Protein AF-A0A7S2FS34-F1 (afdb_monomer)

Organism: NCBI:txid236787

Sequence (134 aa):
FTYVYVKDAAKAIVRAAEKEGNGGGERYLVGDQRLVTNEFYDLIAEISGTPRPRFEVPAWLALSSGVVSSWWGRRVTGTTPTAPADLVRTAVGGNFLFDVSKSKSELGMTYTPVGVALKEAVEYIRESESQAPA

Foldseek 3Di:
DFDAFPVLVVLLVVLCVVQPPSPDDDDADDGDDDDDPQVVQVLLCVLLVHDGDPDDDDLVNLLVVLVVQCVCCVPPPVDDRPRHNVNSVVSVVVPPDDDRVCSCPRSVGDTDDVSVSSNVVSVVVVVVVVPDDD

Solvent-accessible surface area (backbone atoms only — not comparable to full-atom values): 8039 Å² total; per-residue (Å²): 73,51,44,62,36,69,72,51,52,52,50,51,53,51,41,51,72,68,38,84,91,56,88,77,83,86,81,74,49,82,43,70,57,69,39,54,74,66,58,52,42,48,54,48,21,68,72,65,72,46,86,59,86,87,74,81,78,52,64,69,58,51,44,50,50,8,50,52,38,38,52,44,17,71,74,75,68,78,44,82,44,96,54,36,36,69,58,42,50,51,62,68,65,64,72,50,73,77,80,32,63,64,31,34,72,74,55,68,54,78,76,66,60,62,66,59,49,50,45,55,50,50,52,53,50,55,55,53,60,76,67,53,84,130

pLDDT: mean 82.26, std 13.61, range [46.31, 97.5]

Secondary structure (DSSP, 8-state):
-B---HHHHHHHHHHHHHSTT-SS---------B--HHHHHHHHHHHH-PPPP--PPPHHHHHHHHHHHHHHIIIII-PPPSS-HHHHHHHHHT------HHHHHHS---PPPHHHHHHHHHHHHHHHHHTS--

Structure (mmCIF, N/CA/C/O backbone):
data_AF-A0A7S2FS34-F1
#
_entry.id   AF-A0A7S2FS34-F1
#
loop_
_atom_site.group_PDB
_atom_site.id
_atom_site.type_symbol
_atom_site.label_atom_id
_atom_site.label_alt_id
_atom_site.label_comp_id
_atom_site.label_asym_id
_atom_site.label_entity_id
_atom_site.label_seq_id
_atom_site.pdbx_PDB_ins_code
_atom_site.Cartn_x
_atom_site.Cartn_y
_atom_site.Cartn_z
_atom_site.occupancy
_atom_site.B_iso_or_equiv
_atom_site.auth_seq_id
_atom_site.auth_comp_id
_atom_site.auth_asym_id
_atom_site.auth_atom_id
_atom_site.pdbx_PDB_model_num
ATOM 1 N N . PHE A 1 1 ? -4.079 -6.167 -6.317 1.00 84.88 1 PHE A N 1
ATOM 2 C CA . PHE A 1 1 ? -3.030 -5.132 -6.222 1.00 84.88 1 PHE A CA 1
ATOM 3 C C . PHE A 1 1 ? -2.093 -5.463 -5.072 1.00 84.88 1 PHE A C 1
ATOM 5 O O . PHE A 1 1 ? -2.551 -6.025 -4.083 1.00 84.88 1 PHE A O 1
ATOM 12 N N . THR A 1 2 ? -0.812 -5.116 -5.183 1.00 90.88 2 THR A N 1
ATOM 13 C CA . THR A 1 2 ? 0.116 -5.049 -4.046 1.00 90.88 2 THR A CA 1
ATOM 14 C C . THR A 1 2 ? 0.001 -3.673 -3.393 1.00 90.88 2 THR A C 1
ATOM 16 O O . THR A 1 2 ? 0.205 -2.659 -4.059 1.00 90.88 2 THR A O 1
ATOM 19 N N . TYR A 1 3 ? -0.321 -3.637 -2.101 1.00 92.12 3 TYR A N 1
ATOM 20 C CA . TYR A 1 3 ? -0.463 -2.405 -1.326 1.00 92.12 3 TYR A CA 1
ATOM 21 C C . TYR A 1 3 ? 0.800 -2.106 -0.515 1.00 92.12 3 TYR A C 1
ATOM 23 O O . TYR A 1 3 ? 1.532 -3.010 -0.098 1.00 92.12 3 TYR A O 1
ATOM 31 N N . VAL A 1 4 ? 1.036 -0.817 -0.273 1.00 94.94 4 VAL A N 1
ATOM 32 C CA . VAL A 1 4 ? 2.118 -0.317 0.575 1.00 94.94 4 VAL A CA 1
ATOM 33 C C . VAL A 1 4 ? 1.593 0.808 1.457 1.00 94.94 4 VAL A C 1
ATOM 35 O O . VAL A 1 4 ? 0.868 1.690 1.000 1.00 94.94 4 VAL A O 1
ATOM 38 N N . TYR A 1 5 ? 1.957 0.777 2.734 1.00 96.00 5 TYR A N 1
ATOM 39 C CA . TYR A 1 5 ? 1.672 1.869 3.650 1.00 96.00 5 TYR A CA 1
ATOM 40 C C . TYR A 1 5 ? 2.584 3.067 3.359 1.00 96.00 5 TYR A C 1
ATOM 42 O O . TYR A 1 5 ? 3.792 2.904 3.183 1.00 96.00 5 TYR A O 1
ATOM 50 N N . VAL A 1 6 ? 2.030 4.283 3.338 1.00 95.50 6 VAL A N 1
ATOM 51 C CA . VAL A 1 6 ? 2.757 5.496 2.922 1.00 95.50 6 VAL A CA 1
ATOM 52 C C . VAL A 1 6 ? 4.026 5.753 3.743 1.00 95.50 6 VAL A C 1
ATOM 54 O O . VAL A 1 6 ? 5.064 6.092 3.173 1.00 95.50 6 VAL A O 1
ATOM 57 N N . LYS A 1 7 ? 3.996 5.516 5.063 1.00 96.50 7 LYS A N 1
ATOM 58 C CA . LYS A 1 7 ? 5.184 5.698 5.916 1.00 96.50 7 LYS A CA 1
ATOM 59 C C . LYS A 1 7 ? 6.266 4.661 5.603 1.00 96.50 7 LYS A C 1
ATOM 61 O O . LYS A 1 7 ? 7.449 4.964 5.726 1.00 96.50 7 LYS A O 1
ATOM 66 N N . ASP A 1 8 ? 5.895 3.466 5.151 1.00 97.31 8 ASP A N 1
ATOM 67 C CA . ASP A 1 8 ? 6.871 2.449 4.749 1.00 97.31 8 ASP A CA 1
ATOM 68 C C . ASP A 1 8 ? 7.414 2.688 3.343 1.00 97.31 8 ASP A C 1
ATOM 70 O O . ASP A 1 8 ? 8.590 2.425 3.102 1.00 97.31 8 ASP A O 1
ATOM 74 N N . ALA A 1 9 ? 6.613 3.252 2.437 1.00 96.69 9 ALA A N 1
ATOM 75 C CA . ALA A 1 9 ? 7.116 3.743 1.157 1.00 96.69 9 ALA A CA 1
ATOM 76 C C . ALA A 1 9 ? 8.181 4.832 1.375 1.00 96.69 9 ALA A C 1
ATOM 78 O O . ALA A 1 9 ? 9.266 4.749 0.802 1.00 96.69 9 ALA A O 1
ATOM 79 N N . ALA A 1 10 ? 7.923 5.790 2.273 1.00 97.38 10 ALA A N 1
ATOM 80 C CA . ALA A 1 10 ? 8.896 6.816 2.646 1.00 97.38 10 ALA A CA 1
ATOM 81 C C . ALA A 1 10 ? 10.182 6.210 3.237 1.00 97.38 10 ALA A C 1
ATOM 83 O O . ALA A 1 10 ? 11.278 6.536 2.784 1.00 97.38 10 ALA A O 1
ATOM 84 N N . LYS A 1 11 ? 10.066 5.267 4.185 1.00 97.50 11 LYS A N 1
ATOM 85 C CA . LYS A 1 11 ? 11.229 4.544 4.736 1.00 97.50 11 LYS A CA 1
ATOM 86 C C . LYS A 1 11 ? 12.021 3.814 3.653 1.00 97.50 11 LYS A C 1
ATOM 88 O O . LYS A 1 11 ? 13.245 3.855 3.678 1.00 97.50 11 LYS A O 1
ATOM 93 N N . ALA A 1 12 ? 11.348 3.155 2.709 1.00 96.00 12 ALA A N 1
ATOM 94 C CA . ALA A 1 12 ? 12.021 2.443 1.629 1.00 96.00 12 ALA A CA 1
ATOM 95 C C . ALA A 1 12 ? 12.799 3.393 0.712 1.00 96.00 12 ALA A C 1
ATOM 97 O O . ALA A 1 12 ? 13.917 3.066 0.324 1.00 96.00 12 ALA A O 1
ATOM 98 N N . ILE A 1 13 ? 12.240 4.570 0.406 1.00 95.25 13 ILE A N 1
ATOM 99 C CA . ILE A 1 13 ? 12.922 5.612 -0.376 1.00 95.25 13 ILE A CA 1
ATOM 100 C C . ILE A 1 13 ? 14.191 6.073 0.346 1.00 95.25 13 ILE A C 1
ATOM 102 O O . ILE A 1 13 ? 15.258 6.086 -0.261 1.00 95.25 13 ILE A O 1
ATOM 106 N 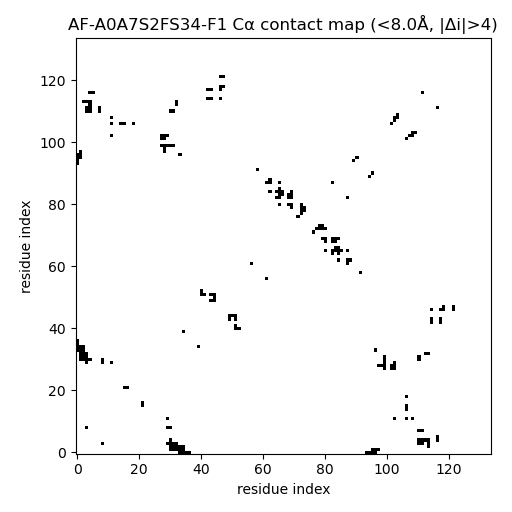N . VAL A 1 14 ? 14.091 6.395 1.640 1.00 95.62 14 VAL A N 1
ATOM 107 C CA . VAL A 1 14 ? 15.241 6.837 2.447 1.00 95.62 14 VAL A CA 1
ATOM 108 C C . VAL A 1 14 ? 16.314 5.752 2.501 1.00 95.62 14 VAL A C 1
ATOM 110 O O . VAL A 1 14 ? 17.462 6.007 2.160 1.00 95.62 14 VAL A O 1
ATOM 113 N N . ARG A 1 15 ? 15.939 4.510 2.822 1.00 94.81 15 ARG A N 1
ATOM 114 C CA . ARG A 1 15 ? 16.898 3.400 2.898 1.00 94.81 15 ARG A CA 1
ATOM 115 C C . ARG A 1 15 ? 17.543 3.076 1.562 1.00 94.81 15 ARG A C 1
ATOM 117 O O . ARG A 1 15 ? 18.717 2.738 1.530 1.00 94.81 15 ARG A O 1
ATOM 124 N N . ALA A 1 16 ? 16.801 3.172 0.462 1.00 94.00 16 ALA A N 1
ATOM 125 C CA . ALA A 1 16 ? 17.388 3.033 -0.862 1.00 94.00 16 ALA A CA 1
ATOM 126 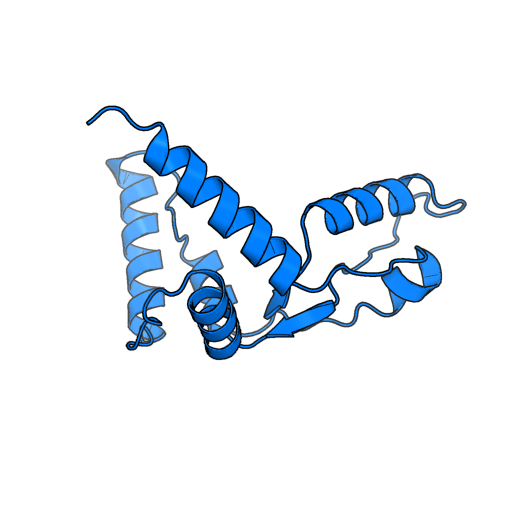C C . ALA A 1 16 ? 18.399 4.156 -1.128 1.00 94.00 16 ALA A C 1
ATOM 128 O O . ALA A 1 16 ? 19.482 3.881 -1.632 1.00 94.00 16 ALA A O 1
ATOM 129 N N . ALA A 1 17 ? 18.090 5.401 -0.766 1.00 91.75 17 ALA A N 1
ATOM 130 C CA . ALA A 1 17 ? 19.011 6.519 -0.955 1.00 91.75 17 ALA A CA 1
ATOM 131 C C . ALA A 1 17 ? 20.288 6.396 -0.099 1.00 91.75 17 ALA A C 1
ATOM 133 O O . ALA A 1 17 ? 21.364 6.768 -0.556 1.00 91.75 17 ALA A O 1
ATOM 134 N N . GLU A 1 18 ? 20.176 5.854 1.114 1.00 92.00 18 GLU A N 1
ATOM 135 C CA . GLU A 1 18 ? 21.286 5.713 2.069 1.00 92.00 18 GLU A CA 1
ATOM 136 C C . GLU A 1 18 ? 22.078 4.405 1.916 1.00 92.00 18 GLU A C 1
ATOM 138 O O . GLU A 1 18 ? 23.151 4.263 2.504 1.00 92.00 18 GLU A O 1
ATOM 143 N N . LYS A 1 19 ? 21.576 3.433 1.142 1.00 89.81 19 LYS A N 1
ATOM 144 C CA . LYS A 1 19 ? 22.247 2.143 0.950 1.00 89.81 19 LYS A CA 1
ATOM 145 C C . LYS A 1 19 ? 23.586 2.343 0.236 1.00 89.81 19 LYS A C 1
ATOM 147 O O . LYS A 1 19 ? 23.645 2.786 -0.912 1.00 89.81 19 LYS A O 1
ATOM 152 N N . GLU A 1 20 ? 24.664 1.932 0.895 1.00 85.38 20 GLU A N 1
ATOM 153 C CA . GLU A 1 20 ? 26.004 1.940 0.314 1.00 85.38 20 GLU A CA 1
ATOM 154 C C . GLU A 1 20 ? 26.058 1.085 -0.966 1.00 85.38 20 GLU A C 1
ATOM 156 O O . GLU A 1 20 ? 25.461 0.010 -1.053 1.00 85.38 20 GLU A O 1
ATOM 161 N N . GLY A 1 21 ? 26.737 1.588 -2.000 1.00 78.56 21 GLY A N 1
ATOM 162 C CA . GLY A 1 21 ? 26.818 0.925 -3.305 1.00 78.56 21 GLY A CA 1
ATOM 163 C C . GLY A 1 21 ? 25.564 1.055 -4.181 1.00 78.56 21 GLY A C 1
ATOM 164 O O . GLY A 1 21 ? 25.563 0.567 -5.306 1.00 78.56 21 GLY A O 1
ATOM 165 N N . ASN A 1 22 ? 24.517 1.761 -3.736 1.00 77.25 22 ASN A N 1
ATOM 166 C CA . ASN A 1 22 ? 23.274 1.961 -4.493 1.00 77.25 22 ASN A CA 1
ATOM 167 C C . ASN A 1 22 ? 23.337 3.147 -5.492 1.00 77.25 22 ASN A C 1
ATOM 169 O O . ASN A 1 22 ? 22.336 3.806 -5.764 1.00 77.25 22 ASN A O 1
ATOM 173 N N . GLY A 1 23 ? 24.527 3.429 -6.038 1.00 59.16 23 GLY A N 1
ATOM 174 C CA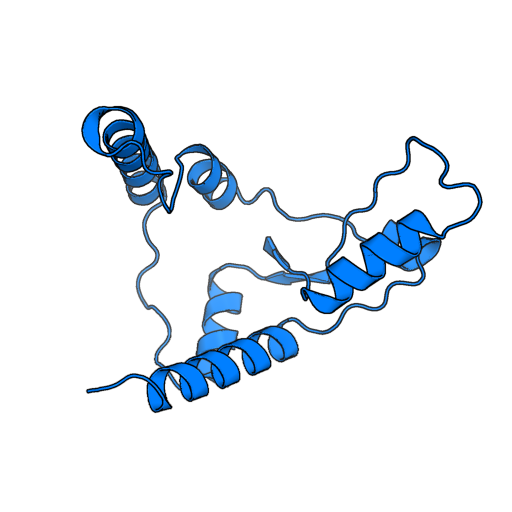 . GLY A 1 23 ? 24.892 4.670 -6.741 1.00 59.16 23 GLY A CA 1
ATOM 175 C C . GLY A 1 23 ? 24.394 4.856 -8.184 1.00 59.16 23 GLY A C 1
ATOM 176 O O . GLY A 1 23 ? 24.857 5.775 -8.854 1.00 59.16 23 GLY A O 1
ATOM 177 N N . GLY A 1 24 ? 23.462 4.034 -8.677 1.00 67.88 24 GLY A N 1
ATOM 178 C CA . GLY A 1 24 ? 22.795 4.268 -9.966 1.00 67.88 24 GLY A CA 1
ATOM 179 C C . GLY A 1 24 ? 22.485 2.994 -10.746 1.00 67.88 24 GLY A C 1
ATOM 180 O O . GLY A 1 24 ? 23.349 2.446 -11.419 1.00 67.88 24 GLY A O 1
ATOM 181 N N . GLY A 1 25 ? 21.231 2.541 -10.695 1.00 80.19 25 GLY A N 1
ATOM 182 C CA . GLY A 1 25 ? 20.734 1.446 -11.543 1.00 80.19 25 GLY A CA 1
ATOM 183 C C . GLY A 1 25 ? 19.773 0.497 -10.837 1.00 80.19 25 GLY A C 1
ATOM 184 O O . GLY A 1 25 ? 18.921 -0.115 -11.484 1.00 80.19 25 GLY A O 1
ATOM 185 N N . GLU A 1 26 ? 19.852 0.429 -9.512 1.00 89.06 26 GLU A N 1
ATOM 186 C CA . GLU A 1 26 ? 19.007 -0.460 -8.730 1.00 89.06 26 GLU A CA 1
ATOM 187 C C . GLU A 1 26 ? 17.557 0.017 -8.672 1.00 89.06 26 GLU A C 1
ATOM 189 O O . GLU A 1 26 ? 17.249 1.197 -8.497 1.00 89.06 26 GLU A O 1
ATOM 194 N N . ARG A 1 27 ? 16.647 -0.946 -8.802 1.00 90.75 27 ARG A N 1
ATOM 195 C CA . ARG A 1 27 ? 15.203 -0.742 -8.698 1.00 90.75 27 ARG A CA 1
ATOM 196 C C . ARG A 1 27 ? 14.658 -1.658 -7.618 1.00 90.75 27 ARG A C 1
ATOM 198 O O . ARG A 1 27 ? 15.018 -2.837 -7.567 1.00 90.75 27 ARG A O 1
ATOM 205 N N . TYR A 1 28 ? 13.775 -1.108 -6.794 1.00 92.56 28 TYR A N 1
ATOM 206 C CA . TYR A 1 28 ? 13.104 -1.822 -5.717 1.00 92.56 28 TYR A CA 1
ATOM 207 C C . TYR A 1 28 ? 11.599 -1.665 -5.886 1.00 92.56 28 TYR A C 1
ATOM 209 O O . TYR A 1 28 ? 11.099 -0.561 -6.098 1.00 92.56 28 TYR A O 1
ATOM 217 N N . LEU A 1 29 ? 10.885 -2.779 -5.785 1.00 93.88 29 LEU A N 1
ATOM 218 C CA . LEU A 1 29 ? 9.435 -2.783 -5.662 1.00 93.88 29 LEU A CA 1
ATOM 219 C C . LEU A 1 29 ? 9.098 -2.824 -4.177 1.00 93.88 29 LEU A C 1
ATOM 221 O O . LEU A 1 29 ? 9.711 -3.573 -3.417 1.00 93.88 29 LEU A O 1
ATOM 225 N N . VAL A 1 30 ? 8.158 -1.979 -3.763 1.00 94.38 30 VAL A N 1
ATOM 226 C CA . VAL A 1 30 ? 7.806 -1.791 -2.355 1.00 94.38 30 VAL A CA 1
ATOM 227 C C . VAL A 1 30 ? 6.328 -2.075 -2.132 1.00 94.38 30 VAL A C 1
ATOM 229 O O . VAL A 1 30 ? 5.483 -1.699 -2.940 1.00 94.38 30 VAL A O 1
ATOM 232 N N . GLY A 1 31 ? 6.034 -2.754 -1.030 1.00 91.12 31 GLY A N 1
ATOM 233 C CA . GLY A 1 31 ? 4.712 -3.268 -0.683 1.00 91.12 31 GLY A CA 1
ATOM 234 C C . GLY A 1 31 ? 4.827 -4.682 -0.134 1.00 91.12 31 GLY A C 1
ATOM 235 O O . GLY A 1 31 ? 5.927 -5.220 -0.071 1.00 91.12 31 GLY A O 1
ATOM 236 N N . ASP A 1 32 ? 3.718 -5.284 0.283 1.00 87.50 32 ASP A N 1
ATOM 237 C CA . ASP A 1 32 ? 3.743 -6.684 0.734 1.00 87.50 32 ASP A CA 1
ATOM 238 C C . ASP A 1 32 ? 2.394 -7.364 0.549 1.00 87.50 32 ASP A C 1
ATOM 240 O O . ASP A 1 32 ? 2.259 -8.322 -0.212 1.00 87.50 32 ASP A O 1
ATOM 244 N N . GLN A 1 33 ? 1.360 -6.819 1.189 1.00 90.50 33 GLN A N 1
ATOM 245 C CA . GLN A 1 33 ? 0.037 -7.415 1.130 1.00 90.50 33 GLN A CA 1
ATOM 246 C C . GLN A 1 33 ? -0.571 -7.262 -0.259 1.00 90.50 33 GLN A C 1
ATOM 248 O O . GLN A 1 33 ? -0.765 -6.160 -0.780 1.00 90.50 33 GLN A O 1
ATOM 253 N N . ARG A 1 34 ? -0.879 -8.415 -0.847 1.00 91.81 34 ARG A N 1
ATOM 254 C CA . ARG A 1 34 ? -1.630 -8.542 -2.086 1.00 91.81 34 ARG A CA 1
ATOM 255 C C . ARG A 1 34 ? -3.082 -8.757 -1.714 1.00 91.81 34 ARG A C 1
ATOM 257 O O . ARG A 1 34 ? -3.380 -9.728 -1.031 1.00 91.81 34 ARG A O 1
ATOM 264 N N . LEU A 1 35 ? -3.947 -7.864 -2.173 1.00 89.44 35 LEU A N 1
ATOM 265 C CA . LEU A 1 35 ? -5.388 -8.013 -2.019 1.00 89.44 35 LEU A CA 1
ATOM 266 C C . LEU A 1 35 ? -6.064 -7.878 -3.372 1.00 89.44 35 LEU A C 1
ATOM 268 O O . LEU A 1 35 ? -5.654 -7.063 -4.215 1.00 89.44 35 LEU A O 1
ATOM 272 N N . VAL A 1 36 ? -7.112 -8.662 -3.582 1.00 86.88 36 VAL A N 1
ATOM 273 C CA . VAL A 1 36 ? -8.069 -8.379 -4.650 1.00 86.88 36 VAL A CA 1
ATOM 274 C C . VAL A 1 36 ? -9.004 -7.247 -4.224 1.00 86.88 36 VAL A C 1
ATOM 276 O O . VAL A 1 36 ? -9.158 -6.953 -3.039 1.00 86.88 36 VAL A O 1
ATOM 279 N N . THR A 1 37 ? -9.646 -6.600 -5.197 1.00 82.62 37 THR A N 1
ATOM 280 C CA . THR A 1 37 ? -10.554 -5.461 -4.976 1.00 82.62 37 THR A CA 1
ATOM 281 C C . THR A 1 37 ? -11.599 -5.747 -3.894 1.00 82.62 37 THR A C 1
ATOM 283 O O . THR A 1 37 ? -11.875 -4.905 -3.046 1.00 82.62 37 THR A O 1
ATOM 286 N N . ASN A 1 38 ? -12.136 -6.966 -3.892 1.00 85.88 38 ASN A N 1
ATOM 287 C CA . ASN A 1 38 ? -13.140 -7.413 -2.936 1.00 85.88 38 ASN A CA 1
ATOM 288 C C . ASN A 1 38 ? -12.614 -7.470 -1.494 1.00 85.88 38 ASN A C 1
ATOM 290 O O . ASN A 1 38 ? -13.247 -6.895 -0.616 1.00 85.88 38 ASN A O 1
ATOM 294 N N . GLU A 1 39 ? -11.439 -8.063 -1.274 1.00 90.00 39 GLU A N 1
ATOM 295 C CA . GLU A 1 39 ? -10.802 -8.146 0.050 1.00 90.00 39 GLU A CA 1
ATOM 296 C C . GLU A 1 39 ? -10.429 -6.759 0.589 1.00 90.00 39 GLU A C 1
ATOM 298 O O . GLU A 1 39 ? -10.562 -6.485 1.779 1.00 90.00 39 GLU A O 1
ATOM 303 N N . PHE A 1 40 ? -9.991 -5.856 -0.294 1.00 90.19 40 PHE A N 1
ATOM 304 C CA . PHE A 1 40 ? -9.707 -4.472 0.076 1.00 90.19 40 PHE A CA 1
ATOM 305 C C . PHE A 1 40 ? -10.960 -3.754 0.597 1.00 90.19 40 PHE A C 1
ATOM 307 O O . PHE A 1 40 ? -10.909 -3.100 1.638 1.00 90.19 40 PHE A O 1
ATOM 314 N N . TYR A 1 41 ? -12.096 -3.901 -0.091 1.00 90.06 41 TYR A N 1
ATOM 315 C CA . TYR A 1 41 ? -13.357 -3.316 0.365 1.00 90.06 41 TYR A CA 1
ATOM 316 C C . TYR A 1 41 ? -13.932 -4.004 1.607 1.00 90.06 41 TYR A C 1
ATOM 318 O O . TYR A 1 41 ? -14.555 -3.321 2.417 1.00 90.06 41 TYR A O 1
ATOM 326 N N . ASP A 1 42 ? -13.721 -5.313 1.774 1.00 92.06 42 ASP A N 1
ATOM 327 C CA . ASP A 1 42 ? -14.087 -6.033 3.000 1.00 92.06 42 ASP A CA 1
ATOM 328 C C . ASP A 1 42 ? -13.351 -5.461 4.215 1.00 92.06 42 ASP A C 1
ATOM 330 O O . ASP A 1 42 ? -13.989 -5.108 5.204 1.00 92.06 42 ASP A O 1
ATOM 334 N N . LEU A 1 43 ? -12.032 -5.268 4.106 1.00 93.38 43 LEU A N 1
ATOM 335 C CA . LEU A 1 43 ? -11.226 -4.671 5.174 1.00 93.38 43 LEU A CA 1
ATOM 336 C C . LEU A 1 43 ? -11.676 -3.251 5.519 1.00 93.38 43 LEU A C 1
ATOM 338 O O . LEU A 1 43 ? -11.737 -2.893 6.693 1.00 93.38 43 LEU A O 1
ATOM 342 N N . ILE A 1 44 ? -12.002 -2.432 4.514 1.00 92.94 44 ILE A N 1
ATOM 343 C CA . ILE A 1 44 ? -12.532 -1.087 4.767 1.00 92.94 44 ILE A CA 1
ATOM 344 C C . ILE A 1 44 ? -13.848 -1.177 5.530 1.00 92.94 44 ILE A C 1
ATOM 346 O O . ILE A 1 44 ? -13.974 -0.504 6.543 1.00 92.94 44 ILE A O 1
ATOM 350 N N . ALA A 1 45 ? -14.793 -2.000 5.068 1.00 93.25 45 ALA A N 1
ATOM 351 C CA . ALA A 1 45 ? -16.108 -2.145 5.689 1.00 93.25 45 ALA A CA 1
ATOM 352 C C . ALA A 1 45 ? -16.016 -2.630 7.146 1.00 93.25 45 ALA A C 1
ATOM 354 O O . ALA A 1 45 ? -16.730 -2.123 8.011 1.00 93.25 45 ALA A O 1
ATOM 355 N N . GLU A 1 46 ? -15.110 -3.569 7.429 1.00 94.56 46 GLU A N 1
ATOM 356 C CA . GLU A 1 46 ? -14.832 -4.049 8.786 1.00 94.56 46 GLU A CA 1
ATOM 357 C C . GLU A 1 46 ? -14.316 -2.920 9.693 1.00 94.56 46 GLU A C 1
ATOM 359 O O . GLU A 1 46 ? -14.810 -2.735 10.804 1.00 94.56 46 GLU A O 1
ATOM 364 N N . ILE A 1 47 ? -13.360 -2.124 9.207 1.00 95.06 47 ILE A N 1
ATOM 365 C CA . ILE A 1 47 ? -12.729 -1.041 9.975 1.00 95.06 47 ILE A CA 1
ATOM 366 C C . ILE A 1 47 ? -13.670 0.163 10.146 1.00 95.06 47 ILE A C 1
ATOM 368 O O . ILE A 1 47 ? -13.730 0.778 11.214 1.00 95.06 47 ILE A O 1
ATOM 372 N N . SER A 1 48 ? -14.399 0.537 9.094 1.00 92.00 48 SER A N 1
ATOM 373 C CA . SER A 1 48 ? -15.273 1.713 9.074 1.00 92.00 48 SER A CA 1
ATOM 374 C C . SER A 1 48 ? -16.655 1.448 9.670 1.00 92.00 48 SER A C 1
ATOM 376 O O . SER A 1 48 ? -17.358 2.406 9.999 1.00 92.00 48 SER A O 1
ATOM 378 N N . GLY A 1 49 ? -17.071 0.184 9.786 1.00 92.50 49 GLY A N 1
ATOM 379 C CA . GLY A 1 49 ? -18.441 -0.190 10.136 1.00 92.50 49 GLY A CA 1
ATOM 380 C C . GLY A 1 49 ? -19.478 0.204 9.075 1.00 92.50 49 GLY A C 1
ATOM 381 O O . GLY A 1 49 ? -20.675 0.195 9.360 1.00 92.50 49 GLY A O 1
ATOM 382 N N . THR A 1 50 ? -19.048 0.585 7.867 1.00 89.56 50 THR A N 1
ATOM 383 C CA . THR A 1 50 ? -19.944 0.963 6.766 1.00 89.56 50 THR A CA 1
ATOM 384 C C . THR A 1 50 ? -20.208 -0.226 5.842 1.00 89.56 50 THR A C 1
ATOM 386 O O . THR A 1 50 ? -19.374 -1.123 5.719 1.00 89.56 50 THR A O 1
ATOM 389 N N . PRO A 1 51 ? -21.374 -0.280 5.174 1.00 84.81 51 PRO A N 1
ATOM 390 C CA . PRO A 1 51 ? -21.675 -1.381 4.274 1.00 84.81 51 PRO A CA 1
ATOM 391 C C . PRO A 1 51 ? -20.710 -1.404 3.087 1.00 84.81 51 PRO A C 1
ATOM 393 O O . PRO A 1 51 ? -20.457 -0.387 2.439 1.00 84.81 51 PRO A O 1
ATOM 396 N N . ARG A 1 52 ? -20.227 -2.604 2.760 1.00 84.62 52 ARG A N 1
ATOM 397 C CA . ARG A 1 52 ? -19.393 -2.841 1.584 1.00 84.62 52 ARG A CA 1
ATOM 398 C C . ARG A 1 52 ? -20.142 -2.493 0.281 1.00 84.62 52 ARG A C 1
ATOM 400 O O . ARG A 1 52 ? -21.326 -2.833 0.158 1.00 84.62 52 ARG A O 1
ATOM 407 N N . PRO A 1 53 ? -19.467 -1.909 -0.731 1.00 79.56 53 PRO A N 1
ATOM 408 C CA . PRO A 1 53 ? -20.026 -1.770 -2.073 1.00 79.56 53 PRO A CA 1
ATOM 409 C C . PRO A 1 53 ? -20.421 -3.136 -2.650 1.00 79.56 53 PRO A C 1
ATOM 411 O O . PRO A 1 53 ? -19.595 -4.040 -2.758 1.00 79.56 53 PRO A O 1
ATOM 414 N N . ARG A 1 54 ? -21.696 -3.292 -3.017 1.00 75.56 54 ARG A N 1
ATOM 415 C CA . ARG A 1 54 ? -22.246 -4.571 -3.511 1.00 75.56 54 ARG A CA 1
ATOM 416 C C . ARG A 1 54 ? -22.118 -4.759 -5.020 1.00 75.56 54 ARG A C 1
ATOM 418 O O . ARG A 1 54 ? -22.307 -5.868 -5.508 1.00 75.56 54 ARG A O 1
ATOM 425 N N . PHE A 1 55 ? -21.837 -3.685 -5.750 1.00 75.88 55 PHE A N 1
ATOM 426 C CA . PHE A 1 55 ? -21.811 -3.685 -7.206 1.00 75.88 55 PHE A CA 1
ATOM 427 C C . PHE A 1 55 ? -20.385 -3.486 -7.699 1.00 75.88 55 PHE A C 1
ATOM 429 O O . PHE A 1 55 ? -19.767 -2.453 -7.441 1.00 75.88 55 PHE A O 1
ATOM 436 N N . GLU A 1 56 ? -19.878 -4.476 -8.424 1.00 71.00 56 GLU A N 1
ATOM 437 C CA . GLU A 1 56 ? -18.635 -4.348 -9.168 1.00 71.00 56 GLU A CA 1
ATOM 438 C C . GLU A 1 56 ? -18.927 -3.629 -10.487 1.00 71.00 56 GLU A C 1
ATOM 440 O O . GLU A 1 56 ? -19.841 -4.004 -11.227 1.00 71.00 56 GLU A O 1
ATOM 445 N N . VAL A 1 57 ? -18.184 -2.561 -10.774 1.00 73.38 57 VAL A N 1
ATOM 446 C CA . VAL A 1 57 ? -18.343 -1.827 -12.032 1.00 73.38 57 VAL A CA 1
ATOM 447 C C . VAL A 1 57 ? -17.774 -2.689 -13.160 1.00 73.38 57 VAL A C 1
ATOM 449 O O . VAL A 1 57 ? -16.588 -3.023 -13.116 1.00 73.38 57 VAL A O 1
ATOM 452 N N . PRO A 1 58 ? -18.562 -3.031 -14.197 1.00 78.88 58 PRO A N 1
ATOM 453 C CA . PRO A 1 58 ? -18.053 -3.815 -15.312 1.00 78.88 58 PRO A CA 1
ATOM 454 C C . PRO A 1 58 ? -16.868 -3.121 -15.990 1.00 78.88 58 PRO A C 1
ATOM 456 O O . PRO A 1 58 ? -16.896 -1.914 -16.239 1.00 78.88 58 PRO A O 1
ATOM 459 N N . ALA A 1 59 ? -15.847 -3.897 -16.354 1.00 74.81 59 ALA A N 1
ATOM 460 C CA . ALA A 1 59 ? -14.611 -3.382 -16.941 1.00 74.81 59 ALA A CA 1
ATOM 461 C C . ALA A 1 59 ? -14.840 -2.472 -18.163 1.00 74.81 59 ALA A C 1
ATOM 463 O O . ALA A 1 59 ? -14.189 -1.439 -18.302 1.00 74.81 59 ALA A O 1
ATOM 464 N N . TRP A 1 60 ? -15.796 -2.814 -19.031 1.00 75.06 60 TRP A N 1
ATOM 465 C CA . TRP A 1 60 ? -16.135 -2.013 -20.212 1.00 75.06 60 TRP A CA 1
ATOM 466 C C . TRP A 1 60 ? -16.726 -0.641 -19.847 1.00 75.06 60 TRP A C 1
ATOM 468 O O . TRP A 1 60 ? -16.390 0.359 -20.480 1.00 75.06 60 TRP A O 1
ATOM 478 N N . LEU A 1 61 ? -17.545 -0.580 -18.790 1.00 77.38 61 LEU A N 1
ATOM 479 C CA . LEU A 1 61 ? -18.120 0.655 -18.253 1.00 77.38 61 LEU A CA 1
ATOM 480 C C . LEU A 1 61 ? -17.020 1.547 -17.679 1.00 77.38 61 LEU A C 1
ATOM 482 O O . LEU A 1 61 ? -16.945 2.722 -18.033 1.00 77.38 61 LEU A O 1
ATOM 486 N N . ALA A 1 62 ? -16.119 0.975 -16.877 1.00 73.56 62 ALA A N 1
ATOM 487 C CA . ALA A 1 62 ? -14.971 1.698 -16.338 1.00 73.56 62 ALA A CA 1
ATOM 488 C C . ALA A 1 62 ? -14.070 2.244 -17.463 1.00 73.56 62 ALA A C 1
ATOM 490 O O . ALA A 1 62 ? -13.704 3.417 -17.464 1.00 73.56 62 ALA A O 1
ATOM 491 N N . LEU A 1 63 ? -13.733 1.421 -18.461 1.00 71.88 63 LEU A N 1
ATOM 492 C CA . LEU A 1 63 ? -12.898 1.848 -19.588 1.00 71.88 63 LEU A CA 1
ATOM 493 C C . LEU A 1 63 ? -13.561 2.972 -20.391 1.00 71.88 63 LEU A C 1
ATOM 495 O O . LEU A 1 63 ? -12.898 3.944 -20.752 1.00 71.88 63 LEU A O 1
ATOM 499 N N . SER A 1 64 ? -14.872 2.872 -20.630 1.00 73.94 64 SER A N 1
ATOM 500 C CA . SER A 1 64 ? -15.616 3.911 -21.344 1.00 73.94 64 SER A CA 1
ATOM 501 C C . SER A 1 64 ? -15.661 5.233 -20.570 1.00 73.94 64 SER A C 1
ATOM 503 O O . SER A 1 64 ? -15.456 6.290 -21.168 1.00 73.94 64 SER A O 1
ATOM 505 N N . SER A 1 65 ? -15.821 5.198 -19.240 1.00 68.56 65 SER A N 1
ATOM 506 C CA . SER A 1 65 ? -15.811 6.410 -18.415 1.00 68.56 65 SER A CA 1
ATOM 507 C C . SER A 1 65 ? -14.439 7.089 -18.400 1.00 68.56 65 SER A C 1
ATOM 509 O O . SER A 1 65 ? -14.374 8.316 -18.457 1.00 68.56 65 SER A O 1
ATOM 511 N N . GLY A 1 66 ? -13.344 6.319 -18.424 1.00 63.88 66 GLY A N 1
ATOM 512 C CA . GLY A 1 66 ? -11.984 6.850 -18.560 1.00 63.88 66 GLY A CA 1
ATOM 513 C C . GLY A 1 66 ? -11.737 7.559 -19.898 1.00 63.88 66 GLY A C 1
ATOM 514 O O . GLY A 1 66 ? -11.064 8.591 -19.942 1.00 63.88 66 GLY A O 1
ATOM 515 N N . VAL A 1 67 ? -12.305 7.053 -20.998 1.00 66.88 67 VAL A N 1
ATOM 516 C CA . VAL A 1 67 ? -12.217 7.692 -22.326 1.00 66.88 67 VAL A CA 1
ATOM 517 C C . VAL A 1 67 ? -13.039 8.981 -22.374 1.00 66.88 67 VAL A C 1
ATOM 519 O O . VAL A 1 67 ? -12.550 10.005 -22.845 1.00 66.88 67 VAL A O 1
ATOM 522 N N . VAL A 1 68 ? -14.263 8.964 -21.844 1.00 67.31 68 VAL A N 1
ATOM 523 C CA . VAL A 1 68 ? -15.139 10.146 -21.827 1.00 67.31 68 VAL A CA 1
ATOM 524 C C . VAL A 1 68 ? -14.575 11.241 -20.917 1.00 67.31 68 VAL A C 1
ATOM 526 O O . VAL A 1 68 ? -14.520 12.401 -21.323 1.00 67.31 68 VAL A O 1
ATOM 529 N N . SER A 1 69 ? -14.092 10.888 -19.722 1.00 63.19 69 SER A N 1
ATOM 530 C CA . SER A 1 69 ? -13.538 11.851 -18.761 1.00 63.19 69 SER A CA 1
ATOM 531 C C . SER A 1 69 ? -12.232 12.478 -19.252 1.00 63.19 69 SER A C 1
ATOM 533 O O . SER A 1 69 ? -12.034 13.683 -19.106 1.00 63.19 69 SER A O 1
ATOM 535 N N . SER A 1 70 ? -11.361 11.695 -19.897 1.00 64.12 70 SER A N 1
ATOM 536 C CA . SER A 1 70 ? -10.122 12.197 -20.500 1.00 64.12 70 SER A CA 1
ATOM 537 C C . SER A 1 70 ? -10.369 13.082 -21.714 1.00 64.12 70 SER A C 1
ATOM 539 O O . SER A 1 70 ? -9.693 14.102 -21.867 1.00 64.12 70 SER A O 1
ATOM 541 N N . TRP A 1 71 ? -11.368 12.755 -22.536 1.00 66.56 71 TRP A N 1
ATOM 542 C CA . TRP A 1 71 ? -11.778 13.599 -23.653 1.00 66.56 71 TRP A CA 1
ATOM 543 C C . TRP A 1 71 ? -12.371 14.929 -23.167 1.00 66.56 71 TRP A C 1
ATOM 545 O O . TRP A 1 71 ? -11.977 15.988 -23.656 1.00 66.56 71 TRP A O 1
ATOM 555 N N . TRP A 1 72 ? -13.241 14.888 -22.153 1.00 60.72 72 TRP A N 1
ATOM 556 C CA . TRP A 1 72 ? -13.855 16.074 -21.548 1.00 60.72 72 TRP A CA 1
ATOM 557 C C . TRP A 1 72 ? -12.828 16.970 -20.839 1.00 60.72 72 TRP A C 1
ATOM 559 O O . TRP A 1 72 ? -12.788 18.175 -21.083 1.00 60.72 72 TRP A O 1
ATOM 569 N N . GLY A 1 73 ? -11.934 16.382 -20.037 1.00 60.53 73 GLY A N 1
ATOM 570 C CA . GLY A 1 73 ? -10.868 17.099 -19.332 1.00 60.53 73 GLY A CA 1
ATOM 571 C C . GLY A 1 73 ? -9.899 17.812 -20.278 1.00 60.53 73 GLY A C 1
ATOM 572 O O . GLY A 1 73 ? -9.552 18.969 -20.054 1.00 60.53 73 GLY A O 1
ATOM 573 N N . ARG A 1 74 ? -9.524 17.171 -21.397 1.00 60.62 74 ARG A N 1
ATOM 574 C CA . ARG A 1 74 ? -8.656 17.785 -22.421 1.00 60.62 74 ARG A CA 1
ATOM 575 C C . ARG A 1 74 ? -9.333 18.879 -23.244 1.00 60.62 74 ARG A C 1
ATOM 577 O O . ARG A 1 74 ? -8.638 19.778 -23.706 1.00 60.62 74 ARG A O 1
ATOM 584 N N . ARG A 1 75 ? -10.635 18.759 -23.523 1.00 60.16 75 ARG A N 1
ATOM 585 C CA . ARG A 1 75 ? -11.336 19.627 -24.490 1.00 60.16 75 ARG A CA 1
ATOM 586 C C . ARG A 1 75 ? -12.128 20.764 -23.848 1.00 60.16 75 ARG A C 1
ATOM 588 O O . ARG A 1 75 ? -12.358 21.753 -24.532 1.00 60.16 75 ARG A O 1
ATOM 595 N N . VAL A 1 76 ? -12.571 20.616 -22.598 1.00 59.41 76 VAL A N 1
ATOM 596 C CA . VAL A 1 76 ? -13.579 21.510 -21.998 1.00 59.41 76 VAL A CA 1
ATOM 597 C C . VAL A 1 76 ? -13.070 22.204 -20.736 1.00 59.41 76 VAL A C 1
ATOM 599 O O . VAL A 1 76 ? -13.223 23.414 -20.618 1.00 59.41 76 VAL A O 1
ATOM 602 N N . THR A 1 77 ? -12.460 21.476 -19.797 1.00 60.75 77 THR A N 1
ATOM 603 C CA . THR A 1 77 ? -12.149 22.020 -18.459 1.00 60.75 77 THR A CA 1
ATOM 604 C C . THR A 1 77 ? -10.664 22.236 -18.178 1.00 60.75 77 THR A C 1
ATOM 606 O O . THR A 1 77 ? -10.335 22.926 -17.219 1.00 60.75 77 THR A O 1
ATOM 609 N N . GLY A 1 78 ? -9.752 21.654 -18.966 1.00 56.59 78 GLY A N 1
ATOM 610 C CA . GLY A 1 78 ? -8.304 21.727 -18.716 1.00 56.59 78 GLY A CA 1
ATOM 611 C C . GLY A 1 78 ? -7.853 21.012 -17.434 1.00 56.59 78 GLY A C 1
ATOM 612 O O . GLY A 1 78 ? -6.692 21.110 -17.047 1.00 56.59 78 GLY A O 1
ATOM 613 N N . THR A 1 79 ? -8.760 20.295 -16.767 1.00 57.28 79 THR A N 1
ATOM 614 C CA . THR A 1 79 ? -8.515 19.583 -15.513 1.00 57.28 79 THR A CA 1
ATOM 615 C C . THR A 1 79 ? -8.117 18.136 -15.770 1.00 57.28 79 THR A C 1
ATOM 617 O O . THR A 1 79 ? -8.685 17.451 -16.626 1.00 57.28 79 THR A O 1
ATOM 620 N N . THR A 1 80 ? -7.138 17.650 -15.003 1.00 55.12 80 THR A N 1
ATOM 621 C CA . THR A 1 80 ? -6.738 16.241 -15.034 1.00 55.12 80 THR A CA 1
ATOM 622 C C . THR A 1 80 ? -7.916 15.375 -14.575 1.00 55.12 80 THR A C 1
ATOM 624 O O . THR A 1 80 ? -8.445 15.612 -13.487 1.00 55.12 80 THR A O 1
ATOM 627 N N . PRO A 1 81 ? -8.349 14.377 -15.366 1.00 61.19 81 PRO A N 1
ATOM 628 C CA . PRO A 1 81 ? -9.445 13.498 -14.979 1.00 61.19 81 PRO A CA 1
ATOM 629 C C . PRO A 1 81 ? -9.093 12.725 -13.708 1.00 61.19 81 PRO A C 1
ATOM 631 O O . PRO A 1 81 ? -7.988 12.197 -13.602 1.00 61.19 81 PRO A O 1
ATOM 634 N N . THR A 1 82 ? -10.045 12.577 -12.785 1.00 62.28 82 THR A N 1
ATOM 635 C CA . THR A 1 82 ? -9.875 11.768 -11.562 1.00 62.28 82 THR A CA 1
ATOM 636 C C . THR A 1 82 ? -9.602 10.291 -11.874 1.00 62.28 82 THR A C 1
ATOM 638 O O . THR A 1 82 ? -8.926 9.611 -11.110 1.00 62.28 82 THR A O 1
ATOM 641 N N . ALA A 1 83 ? -10.082 9.800 -13.022 1.00 63.09 83 ALA A N 1
ATOM 642 C CA . ALA A 1 83 ? -9.837 8.447 -13.515 1.00 63.09 83 ALA A CA 1
ATOM 643 C C . ALA A 1 83 ? -9.406 8.474 -14.996 1.00 63.09 83 ALA A C 1
ATOM 645 O O . ALA A 1 83 ? -10.245 8.311 -15.886 1.00 63.09 83 ALA A O 1
ATOM 646 N N . PRO A 1 84 ? -8.114 8.706 -15.292 1.00 67.50 84 PRO A N 1
ATOM 647 C CA . PRO A 1 84 ? -7.596 8.660 -16.656 1.00 67.50 84 PRO A CA 1
ATOM 648 C C . PRO A 1 84 ? -7.743 7.260 -17.266 1.00 67.50 84 PRO A C 1
ATOM 650 O O . PRO A 1 84 ? -7.596 6.258 -16.566 1.00 67.50 84 PRO A O 1
ATOM 653 N N . ALA A 1 85 ? -7.965 7.176 -18.581 1.00 69.31 85 ALA A N 1
ATOM 654 C CA . ALA A 1 85 ? -8.140 5.900 -19.283 1.00 69.31 85 ALA A CA 1
ATOM 655 C C . ALA A 1 85 ? -6.985 4.906 -19.045 1.00 69.31 85 ALA A C 1
ATOM 657 O O . ALA A 1 85 ? -7.235 3.715 -18.873 1.00 69.31 85 ALA A O 1
ATOM 658 N N . ASP A 1 86 ? -5.741 5.387 -18.961 1.00 69.94 86 ASP A N 1
ATOM 659 C CA . ASP A 1 86 ? -4.571 4.539 -18.691 1.00 69.94 86 ASP A CA 1
ATOM 660 C C . ASP A 1 86 ? -4.584 3.953 -17.274 1.00 69.94 86 ASP A C 1
ATOM 662 O O . ASP A 1 86 ? -4.265 2.777 -17.083 1.00 69.94 86 ASP A O 1
ATOM 666 N N . LEU A 1 87 ? -5.022 4.734 -16.279 1.00 69.19 87 LEU A N 1
ATOM 667 C CA . LEU A 1 87 ? -5.182 4.260 -14.904 1.00 69.19 87 LEU A CA 1
ATOM 668 C C . LEU A 1 87 ? -6.245 3.161 -14.843 1.00 69.19 87 LEU A C 1
ATOM 670 O O . LEU A 1 87 ? -6.010 2.100 -14.265 1.00 69.19 87 LEU A O 1
ATOM 674 N N . VAL A 1 88 ? -7.387 3.387 -15.498 1.00 72.19 88 VAL A N 1
ATOM 675 C CA . VAL A 1 88 ? -8.480 2.412 -15.549 1.00 72.19 88 VAL A CA 1
ATOM 676 C C . VAL A 1 88 ? -8.051 1.142 -16.278 1.00 72.19 88 VAL A C 1
ATOM 678 O O . VAL A 1 88 ? -8.297 0.040 -15.796 1.00 72.19 88 VAL A O 1
ATOM 681 N N . ARG A 1 89 ? -7.358 1.273 -17.412 1.00 74.69 89 ARG A N 1
ATOM 682 C CA . ARG A 1 89 ? -6.857 0.127 -18.176 1.00 74.69 89 ARG A CA 1
ATOM 683 C C . ARG A 1 89 ? -5.876 -0.710 -17.367 1.00 74.69 89 ARG A C 1
ATOM 685 O O . ARG A 1 89 ? -5.944 -1.935 -17.413 1.00 74.69 89 ARG A O 1
ATOM 692 N N . THR A 1 90 ? -5.003 -0.064 -16.600 1.00 70.81 90 THR A N 1
ATOM 693 C CA . THR A 1 90 ? -4.035 -0.773 -15.759 1.00 70.81 90 THR A CA 1
ATOM 694 C C . THR A 1 90 ? -4.710 -1.438 -14.555 1.00 70.81 90 THR A C 1
ATOM 696 O O . THR A 1 90 ? -4.359 -2.561 -14.201 1.00 70.81 90 THR A O 1
ATOM 699 N N . ALA A 1 91 ? -5.728 -0.797 -13.971 1.00 73.25 91 ALA A N 1
ATOM 700 C CA . ALA A 1 91 ? -6.540 -1.383 -12.905 1.00 73.25 91 ALA A CA 1
ATOM 701 C C . ALA A 1 91 ? -7.329 -2.618 -13.381 1.00 73.25 91 ALA A C 1
ATOM 703 O O . ALA A 1 91 ? -7.314 -3.644 -12.706 1.00 73.25 91 ALA A O 1
ATOM 704 N N 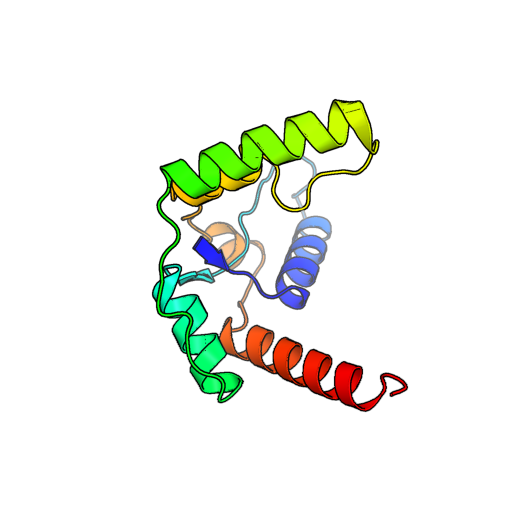. VAL A 1 92 ? -7.955 -2.545 -14.562 1.00 72.56 92 VAL A N 1
ATOM 705 C CA . VAL A 1 92 ? -8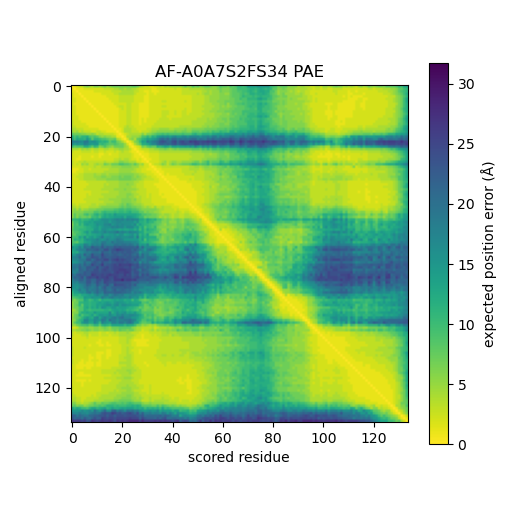.694 -3.663 -15.182 1.00 72.56 92 VAL A CA 1
ATOM 706 C C . VAL A 1 92 ? -7.762 -4.807 -15.592 1.00 72.56 92 VAL A C 1
ATOM 708 O O . VAL A 1 92 ? -8.141 -5.968 -15.487 1.00 72.56 92 VAL A O 1
ATOM 711 N N . GLY A 1 93 ? -6.543 -4.500 -16.045 1.00 69.62 93 GLY A N 1
ATOM 712 C CA . GLY A 1 93 ? -5.572 -5.511 -16.473 1.00 69.62 93 GLY A CA 1
ATOM 713 C C . GLY A 1 93 ? -5.066 -6.423 -15.348 1.00 69.62 93 GLY A C 1
ATOM 714 O O . GLY A 1 93 ? -4.586 -7.514 -15.627 1.00 69.62 93 GLY A O 1
ATOM 715 N N . GLY A 1 94 ? -5.181 -6.017 -14.077 1.00 64.06 94 GLY A N 1
ATOM 716 C CA . GLY A 1 94 ? -4.792 -6.855 -12.933 1.00 64.06 94 GLY A CA 1
ATOM 717 C C . GLY A 1 94 ? -3.277 -7.018 -12.726 1.00 64.06 94 GLY A C 1
ATOM 718 O O . GLY A 1 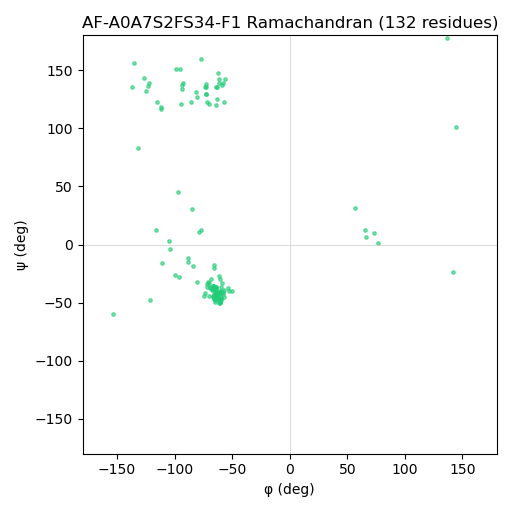94 ? -2.849 -7.803 -11.883 1.00 64.06 94 GLY A O 1
ATOM 719 N N . ASN A 1 95 ? -2.444 -6.255 -13.440 1.00 64.56 95 ASN A N 1
ATOM 720 C CA . ASN A 1 95 ? -0.989 -6.457 -13.526 1.00 64.56 95 ASN A CA 1
ATOM 721 C C . ASN A 1 95 ? -0.156 -5.946 -12.332 1.00 64.56 95 ASN A C 1
ATOM 723 O O . ASN A 1 95 ? 1.070 -5.911 -12.417 1.00 64.56 95 ASN A O 1
ATOM 727 N N . PHE A 1 96 ? -0.767 -5.557 -11.213 1.00 73.94 96 PHE A N 1
ATOM 728 C CA . PHE A 1 96 ? -0.036 -4.987 -10.074 1.00 73.94 96 PHE A CA 1
ATOM 729 C C . PHE A 1 96 ? 0.277 -6.004 -8.974 1.00 73.94 96 PHE A C 1
ATOM 731 O O . PHE A 1 96 ? 0.036 -5.744 -7.795 1.00 73.94 96 PHE A O 1
ATOM 738 N N . LEU A 1 97 ? 0.756 -7.184 -9.364 1.00 83.69 97 LEU A N 1
ATOM 739 C CA . LEU A 1 97 ? 1.278 -8.193 -8.449 1.00 83.69 97 LEU A CA 1
ATOM 740 C C . LEU A 1 97 ? 2.777 -8.302 -8.685 1.00 83.69 97 LEU A C 1
ATOM 742 O O . LEU A 1 97 ? 3.207 -8.681 -9.772 1.00 83.69 97 LEU A O 1
ATOM 746 N N . PHE A 1 98 ? 3.571 -7.971 -7.673 1.00 85.12 98 PHE A N 1
ATOM 747 C CA . PHE A 1 98 ? 5.025 -8.000 -7.802 1.00 85.12 98 PHE A CA 1
ATOM 748 C C . PHE A 1 98 ? 5.704 -8.650 -6.608 1.00 85.12 98 PHE A C 1
ATOM 750 O O . PHE A 1 98 ? 5.143 -8.720 -5.509 1.00 85.12 98 PHE A O 1
ATOM 757 N N . ASP A 1 99 ? 6.911 -9.148 -6.857 1.00 89.12 99 ASP A N 1
ATOM 758 C CA . ASP A 1 99 ? 7.810 -9.668 -5.839 1.00 89.12 99 ASP A CA 1
ATOM 759 C C . ASP A 1 99 ? 8.559 -8.519 -5.150 1.00 89.12 99 ASP A C 1
ATOM 761 O O . ASP A 1 99 ? 9.103 -7.627 -5.801 1.00 89.12 99 ASP A O 1
ATOM 765 N N . VAL A 1 100 ? 8.551 -8.547 -3.821 1.00 92.81 100 VAL A N 1
ATOM 766 C CA . VAL A 1 100 ? 9.147 -7.525 -2.946 1.00 92.81 100 VAL A CA 1
ATOM 767 C C . VAL A 1 100 ? 10.296 -8.105 -2.120 1.00 92.81 100 VAL A C 1
ATOM 769 O O . VAL A 1 100 ? 10.774 -7.487 -1.173 1.00 92.81 100 VAL A O 1
ATOM 772 N N . SER A 1 101 ? 10.760 -9.310 -2.457 1.00 94.12 101 SER A N 1
ATOM 773 C CA . SER A 1 101 ? 11.810 -10.009 -1.714 1.00 94.12 101 SER A CA 1
ATOM 774 C C . SER A 1 101 ? 13.093 -9.186 -1.685 1.00 94.12 101 SER A C 1
ATOM 776 O O . SER A 1 101 ? 13.741 -9.103 -0.647 1.00 94.12 101 SER A O 1
ATOM 778 N N . LYS A 1 102 ? 13.397 -8.482 -2.783 1.00 93.94 102 LYS A N 1
ATOM 779 C CA . LYS A 1 102 ? 14.572 -7.613 -2.892 1.00 93.94 102 LYS A CA 1
ATOM 780 C C . LYS A 1 102 ? 14.565 -6.450 -1.898 1.00 93.94 102 LYS A C 1
ATOM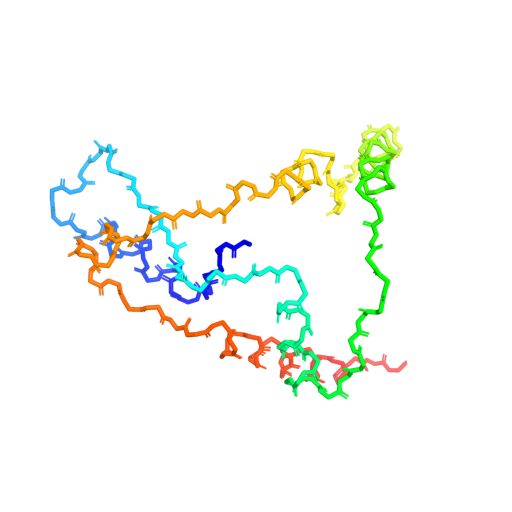 782 O O . LYS A 1 102 ? 15.583 -6.164 -1.278 1.00 93.94 102 LYS A O 1
ATOM 787 N N . SER A 1 103 ? 13.436 -5.759 -1.725 1.00 95.06 103 SER A N 1
ATOM 788 C CA . SER A 1 103 ? 13.357 -4.654 -0.759 1.00 95.06 103 SER A CA 1
ATOM 789 C C . SER A 1 103 ? 13.419 -5.169 0.683 1.00 95.06 103 SER A C 1
ATOM 791 O O . SER A 1 103 ? 14.008 -4.516 1.542 1.00 95.06 103 SER A O 1
ATOM 793 N N . LYS A 1 104 ? 12.882 -6.364 0.954 1.00 95.38 104 LYS A N 1
ATOM 794 C CA . LYS A 1 104 ? 13.022 -7.026 2.258 1.00 95.38 104 LYS A CA 1
ATOM 795 C C . LYS A 1 104 ? 14.478 -7.394 2.549 1.00 95.38 104 LYS A C 1
ATOM 797 O O . LYS A 1 104 ? 14.979 -7.056 3.616 1.00 95.38 104 LYS A O 1
ATOM 802 N N . SER A 1 105 ? 15.162 -8.038 1.603 1.00 94.75 105 SER A N 1
ATOM 803 C CA . SER A 1 105 ? 16.526 -8.540 1.797 1.00 94.75 105 SER A CA 1
ATOM 804 C C . SER A 1 105 ? 17.584 -7.441 1.783 1.00 94.75 105 SER A C 1
ATOM 806 O O . SER A 1 105 ? 18.477 -7.446 2.621 1.00 94.75 105 SER A O 1
ATOM 808 N N . GLU A 1 106 ? 17.503 -6.499 0.843 1.00 94.12 106 GLU A N 1
ATOM 809 C CA . GLU A 1 106 ? 18.572 -5.519 0.619 1.00 94.12 106 GLU A CA 1
ATOM 810 C C . GLU A 1 106 ? 18.347 -4.185 1.331 1.00 94.12 106 GLU A C 1
ATOM 812 O O . GLU A 1 106 ? 19.317 -3.507 1.657 1.00 94.12 106 GLU A O 1
ATOM 817 N N . LEU A 1 107 ? 17.088 -3.794 1.567 1.00 94.44 107 LEU A N 1
ATOM 818 C CA . LEU A 1 107 ? 16.745 -2.563 2.295 1.00 94.44 107 LEU A CA 1
ATOM 819 C C . LEU A 1 107 ? 16.267 -2.848 3.729 1.00 94.44 107 LEU A C 1
ATOM 821 O O . LEU A 1 107 ? 15.839 -1.930 4.433 1.00 94.44 107 LEU A O 1
ATOM 825 N N . GLY A 1 108 ? 16.274 -4.115 4.163 1.00 94.94 108 GLY A N 1
ATOM 826 C CA . GLY A 1 108 ? 15.808 -4.523 5.492 1.00 94.94 108 GLY A CA 1
ATOM 827 C C . GLY A 1 108 ? 14.359 -4.113 5.772 1.00 94.94 108 GLY A C 1
ATOM 828 O O . GLY A 1 108 ? 14.025 -3.728 6.898 1.00 94.94 108 GLY A O 1
ATOM 829 N N . MET A 1 109 ? 13.515 -4.055 4.737 1.00 96.44 109 MET A N 1
ATOM 830 C CA . MET A 1 109 ? 12.138 -3.583 4.874 1.00 96.44 109 MET A CA 1
ATOM 831 C C . MET A 1 109 ? 11.265 -4.603 5.601 1.00 96.44 109 MET A C 1
ATOM 833 O O . MET A 1 109 ? 11.162 -5.756 5.193 1.00 96.44 109 MET A O 1
ATOM 837 N N . THR A 1 110 ? 10.550 -4.115 6.612 1.00 95.94 110 THR A N 1
ATOM 838 C CA . THR A 1 110 ? 9.392 -4.786 7.207 1.00 95.94 110 THR A CA 1
ATOM 839 C C . THR A 1 110 ? 8.184 -3.909 6.936 1.00 95.94 110 THR A C 1
ATOM 841 O O . THR A 1 110 ? 8.193 -2.728 7.285 1.00 95.94 110 THR A O 1
ATOM 844 N N . TYR A 1 111 ? 7.173 -4.470 6.279 1.00 96.19 111 TYR A N 1
ATOM 845 C CA . TYR A 1 111 ? 5.996 -3.724 5.857 1.00 96.19 111 TYR A CA 1
ATOM 846 C C . TYR A 1 111 ? 4.881 -3.820 6.890 1.00 96.19 111 TYR A C 1
ATOM 848 O O . TYR A 1 111 ? 4.587 -4.886 7.428 1.00 96.19 111 TYR A O 1
ATOM 856 N N . THR A 1 112 ? 4.246 -2.685 7.137 1.00 96.75 112 THR A N 1
ATOM 857 C CA . THR A 1 112 ? 3.075 -2.565 7.994 1.00 96.75 112 THR A CA 1
ATOM 858 C C . THR A 1 112 ? 1.866 -3.168 7.268 1.00 96.75 112 THR A C 1
ATOM 860 O O . THR A 1 112 ? 1.672 -2.884 6.080 1.00 96.75 112 THR A O 1
ATOM 863 N N . PRO A 1 113 ? 1.029 -3.974 7.948 1.00 95.19 113 PRO A N 1
ATOM 864 C CA . PRO A 1 113 ? -0.205 -4.494 7.367 1.00 95.19 113 PRO A CA 1
ATOM 865 C C . PRO A 1 113 ? -1.122 -3.371 6.869 1.00 95.19 113 PRO A C 1
ATOM 867 O O . PRO A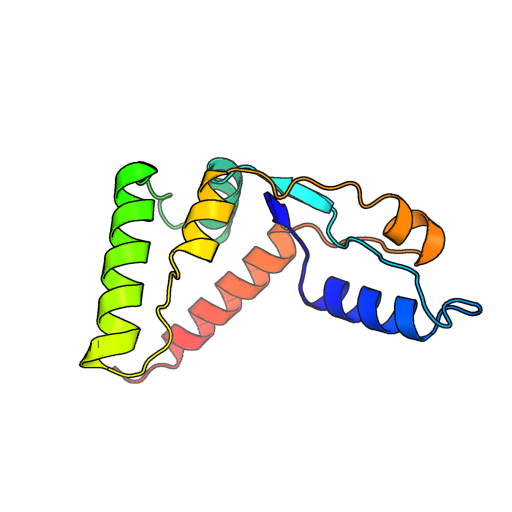 1 113 ? -1.274 -2.342 7.531 1.00 95.19 113 PRO A O 1
ATOM 870 N N . VAL A 1 114 ? -1.795 -3.587 5.737 1.00 94.50 114 VAL A N 1
ATOM 871 C CA . VAL A 1 114 ? -2.651 -2.571 5.107 1.00 94.50 114 VAL A CA 1
ATOM 872 C C . VAL A 1 114 ? -3.802 -2.139 6.016 1.00 94.50 114 VAL A C 1
ATOM 874 O O . VAL A 1 114 ? -4.198 -0.980 5.979 1.00 94.50 114 VAL A O 1
ATOM 877 N N . GLY A 1 115 ? -4.291 -3.029 6.886 1.00 95.12 115 GLY A N 1
ATOM 878 C CA . GLY A 1 115 ? -5.348 -2.713 7.850 1.00 95.12 115 GLY A CA 1
ATOM 879 C C . GLY A 1 115 ? -4.980 -1.570 8.801 1.00 95.12 115 GLY A C 1
ATOM 880 O O . GLY A 1 115 ? -5.840 -0.769 9.147 1.00 95.12 115 GLY A O 1
ATOM 881 N N . VAL A 1 116 ? -3.698 -1.426 9.162 1.00 96.31 116 VAL A N 1
ATOM 882 C CA . VAL A 1 116 ? -3.232 -0.296 9.985 1.00 96.31 116 VAL A CA 1
ATOM 883 C C . VAL A 1 116 ? -3.363 1.014 9.207 1.00 96.31 116 VAL A C 1
ATOM 885 O O . VAL A 1 116 ? -3.890 1.990 9.729 1.00 96.31 116 VAL A O 1
ATOM 888 N N . ALA A 1 117 ? -2.949 1.017 7.937 1.00 94.88 117 ALA A N 1
ATOM 889 C CA . ALA A 1 117 ? -3.067 2.181 7.061 1.00 94.88 117 ALA A CA 1
ATOM 890 C C . ALA A 1 117 ? -4.532 2.574 6.815 1.00 94.88 117 ALA A C 1
ATOM 892 O O . ALA A 1 117 ? -4.872 3.754 6.833 1.00 94.88 117 ALA A O 1
ATOM 893 N N . LEU A 1 118 ? -5.403 1.582 6.601 1.00 95.19 118 LEU A N 1
ATOM 894 C CA . LEU A 1 118 ? -6.837 1.800 6.422 1.00 95.19 118 LEU A CA 1
ATOM 895 C C . LEU A 1 118 ? -7.482 2.366 7.687 1.00 95.19 118 LEU A C 1
ATOM 897 O O . LEU A 1 118 ? -8.294 3.280 7.587 1.00 95.19 118 LEU A O 1
ATOM 901 N N . LYS A 1 119 ? -7.094 1.873 8.867 1.00 96.38 119 LYS A N 1
ATOM 902 C CA . LYS A 1 119 ? -7.571 2.399 10.146 1.00 96.38 119 LYS A CA 1
ATOM 903 C C . LYS A 1 119 ? -7.206 3.870 10.330 1.00 96.38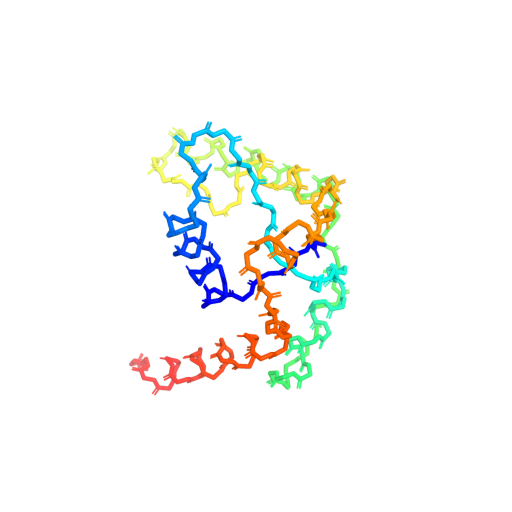 119 LYS A C 1
ATOM 905 O O . LYS A 1 119 ? -8.103 4.668 10.575 1.00 96.38 119 LYS A O 1
ATOM 910 N N . GLU A 1 120 ? -5.938 4.231 10.123 1.00 95.38 120 GLU A N 1
ATOM 911 C CA . GLU A 1 120 ? -5.502 5.634 10.191 1.00 95.38 120 GLU A CA 1
ATOM 912 C C . GLU A 1 120 ? -6.275 6.521 9.198 1.00 95.38 120 GLU A C 1
ATOM 914 O O . GLU A 1 120 ? -6.682 7.629 9.538 1.00 95.38 120 GLU A O 1
ATOM 919 N N . ALA A 1 121 ? -6.517 6.035 7.975 1.00 93.88 121 ALA A N 1
ATOM 920 C CA . ALA A 1 121 ? -7.271 6.783 6.971 1.00 93.88 121 ALA A CA 1
ATOM 921 C C . ALA A 1 121 ? -8.744 6.987 7.366 1.00 93.88 121 ALA A C 1
ATOM 923 O O . ALA A 1 121 ? -9.282 8.079 7.196 1.00 93.88 121 ALA A O 1
ATOM 924 N N . VAL A 1 122 ? -9.399 5.952 7.902 1.00 94.06 122 VAL A N 1
ATOM 925 C CA . VAL A 1 122 ? -10.788 6.030 8.381 1.00 94.06 122 VAL A CA 1
ATOM 926 C C . VAL A 1 122 ? -10.908 6.995 9.560 1.00 94.06 122 VAL A C 1
ATOM 928 O O . VAL A 1 122 ? -11.845 7.791 9.597 1.00 94.06 122 VAL A O 1
ATOM 931 N N . GLU A 1 123 ? -9.972 6.944 10.508 1.00 94.81 123 GLU A N 1
ATOM 932 C CA . GLU A 1 123 ? -9.919 7.867 11.648 1.00 94.81 123 GLU A CA 1
ATOM 933 C C . GLU A 1 123 ? -9.751 9.316 11.175 1.00 94.81 123 GLU A C 1
ATOM 935 O O . GLU A 1 123 ? -10.561 10.168 11.535 1.00 94.81 123 GLU A O 1
ATOM 940 N N . TYR A 1 124 ? -8.802 9.569 10.269 1.00 93.19 124 TYR A N 1
ATOM 941 C CA . TYR A 1 124 ? -8.587 10.892 9.679 1.00 93.19 124 TYR A CA 1
ATOM 942 C C . TYR A 1 124 ? -9.839 11.448 8.983 1.00 93.19 124 TYR A C 1
ATOM 944 O O . TYR A 1 124 ? -10.200 12.608 9.183 1.00 93.19 124 TYR A O 1
ATOM 952 N N . ILE A 1 125 ? -10.533 10.627 8.184 1.00 91.00 125 ILE A N 1
ATOM 953 C CA . ILE A 1 125 ? -11.755 11.056 7.488 1.00 91.00 125 ILE A CA 1
ATOM 954 C C . ILE A 1 125 ? -12.843 11.428 8.499 1.00 91.00 125 ILE A C 1
ATOM 956 O O . ILE A 1 125 ? -13.420 12.509 8.389 1.00 91.00 125 ILE A O 1
ATOM 960 N N . ARG A 1 126 ? -13.081 10.592 9.517 1.00 90.56 126 ARG A N 1
ATOM 961 C CA . ARG A 1 126 ? -14.083 10.866 10.563 1.00 90.56 126 ARG A CA 1
ATOM 962 C C . ARG A 1 126 ? -13.791 12.160 11.322 1.00 90.56 126 ARG A C 1
ATOM 964 O O . ARG A 1 126 ? -14.708 12.931 11.593 1.00 90.56 126 ARG A O 1
ATOM 971 N N . GLU A 1 127 ? -12.525 12.410 11.646 1.00 91.81 127 GLU A N 1
ATOM 972 C CA . GLU A 1 127 ? -12.107 13.661 12.284 1.00 91.81 127 GLU A CA 1
ATOM 973 C C . GLU A 1 127 ? -12.332 14.868 11.367 1.00 91.81 127 GLU A C 1
ATOM 975 O O . GLU A 1 127 ? -12.832 15.896 11.823 1.00 91.81 127 GLU A O 1
ATOM 980 N N . SER A 1 128 ? -12.019 14.738 10.073 1.00 88.44 128 SER A N 1
ATOM 981 C CA . SER A 1 128 ? -12.203 15.813 9.093 1.00 88.44 128 SER A CA 1
ATOM 982 C C . SER A 1 128 ? -13.678 16.149 8.841 1.00 88.44 128 SER A C 1
ATOM 984 O O . SER A 1 128 ? -14.027 17.324 8.744 1.00 88.44 128 SER A O 1
ATOM 986 N N . GLU A 1 129 ? -14.562 15.146 8.813 1.00 81.06 129 GLU A N 1
ATOM 987 C CA . GLU A 1 129 ? -16.010 15.346 8.681 1.00 81.06 129 GLU A CA 1
ATOM 988 C C . GLU A 1 129 ? -16.607 15.991 9.937 1.00 81.06 129 GLU A C 1
ATOM 990 O O . GLU A 1 129 ? -17.465 16.862 9.828 1.00 81.06 129 GLU A O 1
ATOM 995 N N . SER A 1 130 ? -16.110 15.642 11.130 1.00 71.50 130 SER A N 1
ATOM 996 C CA . SER A 1 130 ? -16.533 16.279 12.386 1.00 71.50 130 SER A CA 1
ATOM 997 C C . SER A 1 130 ? -16.136 17.760 12.487 1.00 71.50 130 SER A C 1
ATOM 999 O O . SER A 1 130 ? -16.668 18.466 13.345 1.00 71.50 130 SER A O 1
ATOM 1001 N N . GLN A 1 131 ? -15.188 18.222 11.670 1.00 58.44 131 GLN A N 1
ATOM 1002 C CA . GLN A 1 131 ? -14.686 19.600 11.661 1.00 58.44 131 GLN A CA 1
ATOM 1003 C C . GLN A 1 131 ? -15.231 20.431 10.487 1.00 58.44 131 GLN A C 1
ATOM 1005 O O . GLN A 1 131 ? -14.953 21.631 10.413 1.00 58.44 131 GLN A O 1
ATOM 1010 N N . ALA A 1 132 ? -16.002 19.831 9.575 1.00 53.28 132 ALA A N 1
ATOM 1011 C CA . ALA A 1 132 ? -16.609 20.550 8.462 1.00 53.28 132 ALA A CA 1
ATOM 1012 C C . ALA A 1 132 ? -17.774 21.434 8.962 1.00 53.28 132 ALA A C 1
ATOM 1014 O O . ALA A 1 132 ? -18.642 20.937 9.684 1.00 53.28 132 ALA A O 1
ATOM 1015 N N . PRO A 1 133 ? -17.821 22.737 8.616 1.00 46.31 133 PRO A N 1
ATOM 1016 C CA . PRO A 1 133 ? -18.971 23.574 8.942 1.00 46.31 133 PRO A CA 1
ATOM 1017 C C . PRO A 1 133 ? -20.221 23.048 8.219 1.00 46.31 133 PRO A C 1
ATOM 1019 O O . PRO A 1 133 ? -20.144 22.688 7.043 1.00 46.31 133 PRO A O 1
ATOM 1022 N N . ALA A 1 134 ? -21.337 22.988 8.955 1.00 48.97 134 ALA A N 1
ATOM 1023 C CA . ALA A 1 134 ? -22.652 22.563 8.466 1.00 48.97 134 ALA A CA 1
ATOM 1024 C C . ALA A 1 134 ? -23.206 23.467 7.354 1.00 48.97 134 ALA A C 1
ATOM 1026 O O . ALA A 1 134 ? -22.930 24.690 7.391 1.00 48.97 134 ALA A O 1
#

Radius of gyration: 18.48 Å; Cα contacts (8 Å, |Δi|>4): 126; chains: 1; bounding box: 50×34×37 Å

InterPro domains:
  IPR036291 NAD(P)-binding domain superfamily [SSF51735] (2-126)

Mean predicted aligned error: 8.65 Å

Nearest PDB structures (foldseek):
  2exx-assembly1_B  TM=6.687E-01  e=2.586E+00  Homo sapiens